Protein AF-A0A7C2WZW8-F1 (afdb_monomer)

Solvent-accessible surface area (backbone atoms only — not comparable to full-atom values): 4190 Å² total; per-residue (Å²): 129,88,80,81,66,89,86,75,52,73,75,56,57,74,72,44,52,73,68,54,48,52,50,51,51,50,52,50,52,52,44,50,52,54,52,50,54,56,52,52,52,50,57,52,48,54,51,50,51,51,51,51,50,47,51,53,50,51,52,51,49,55,54,49,50,56,58,66,74,73,114

Foldseek 3Di:
DPDQDDPDDPVNVVPDDPVRVVVNVVSNVVSVVVVVVVVVVVVVVVVVCVVVVVVVVVVVVVVVVVVVVVD

Radius of gyration: 25.19 Å; Cα contacts (8 Å, |Δi|>4): 9; chains: 1; bounding box: 66×20×56 Å

Secondary structure (DSSP, 8-state):
---S-----HHHHHHS-HHHHHHHHHHHHHHHHHHHHHHHHHHHHHHHHHHHHHHHHHHHHHHHHHHHT--

pLDDT: mean 76.14, std 11.34, range [41.91, 88.44]

Structure (mmCIF, N/CA/C/O backbone):
data_AF-A0A7C2WZW8-F1
#
_entry.id   AF-A0A7C2WZW8-F1
#
loop_
_atom_site.group_PDB
_atom_site.id
_atom_site.type_symbol
_atom_site.label_atom_id
_atom_site.label_alt_id
_atom_site.label_comp_id
_atom_site.label_asym_id
_atom_site.label_entity_id
_atom_site.label_seq_id
_atom_site.pdbx_PDB_ins_code
_atom_site.Cartn_x
_atom_site.Cartn_y
_atom_site.Cartn_z
_atom_site.occupancy
_atom_site.B_iso_or_equiv
_atom_site.auth_seq_id
_atom_site.auth_comp_id
_atom_site.auth_asym_id
_atom_site.auth_atom_id
_atom_site.pdbx_PDB_model_num
ATOM 1 N N . MET A 1 1 ? -5.632 -16.102 7.096 1.00 41.91 1 MET A N 1
ATOM 2 C CA . MET A 1 1 ? -6.031 -14.742 7.518 1.00 41.91 1 MET A CA 1
ATOM 3 C C . MET A 1 1 ? -7.238 -14.359 6.678 1.00 41.91 1 MET A C 1
ATOM 5 O O . MET A 1 1 ? -7.131 -14.489 5.466 1.00 41.91 1 MET A O 1
ATOM 9 N N . PRO A 1 2 ? -8.401 -14.042 7.271 1.00 43.06 2 PRO A N 1
ATOM 10 C CA . PRO A 1 2 ? -9.619 -13.814 6.501 1.00 43.06 2 PRO A CA 1
ATOM 11 C C . PRO A 1 2 ? -9.453 -12.573 5.616 1.00 43.06 2 PRO A C 1
ATOM 13 O O . PRO A 1 2 ? -8.946 -11.537 6.046 1.00 43.06 2 PRO A O 1
ATOM 16 N N . ASN A 1 3 ? -9.820 -12.725 4.349 1.00 49.19 3 ASN A N 1
ATOM 17 C CA . ASN A 1 3 ? -9.542 -11.781 3.277 1.00 49.19 3 ASN A CA 1
ATOM 18 C C . ASN A 1 3 ? -10.428 -10.525 3.378 1.00 49.19 3 ASN A C 1
ATOM 20 O O . ASN A 1 3 ? -11.531 -10.488 2.850 1.00 49.19 3 ASN A O 1
ATOM 24 N N . GLY A 1 4 ? -9.912 -9.488 4.040 1.00 56.06 4 GLY A N 1
ATOM 25 C CA . GLY A 1 4 ? -9.807 -8.116 3.516 1.00 56.06 4 GLY A CA 1
ATOM 26 C C . GLY A 1 4 ? -11.049 -7.268 3.214 1.00 56.06 4 GLY A C 1
ATOM 27 O O . GLY A 1 4 ? -10.860 -6.109 2.846 1.00 56.06 4 GLY A O 1
ATOM 28 N N . PHE A 1 5 ? -12.281 -7.754 3.353 1.00 57.28 5 PHE A N 1
ATOM 29 C CA . PHE A 1 5 ? -13.449 -6.884 3.203 1.00 57.28 5 PHE A CA 1
ATOM 30 C C . PHE A 1 5 ? -14.616 -7.362 4.064 1.00 57.28 5 PHE A C 1
ATOM 32 O O . PHE A 1 5 ? -15.187 -8.424 3.824 1.00 57.28 5 PHE A O 1
ATOM 39 N N . ILE A 1 6 ? -14.973 -6.569 5.074 1.00 65.25 6 ILE A N 1
ATOM 40 C CA . ILE A 1 6 ? -16.216 -6.765 5.815 1.00 65.25 6 ILE A CA 1
ATOM 41 C C . ILE A 1 6 ? -17.321 -6.192 4.924 1.00 65.25 6 ILE A C 1
ATOM 43 O O . ILE A 1 6 ? -17.511 -4.981 4.862 1.00 65.25 6 ILE A O 1
ATOM 47 N N . VAL A 1 7 ? -17.999 -7.052 4.161 1.00 64.94 7 VAL A N 1
ATOM 48 C CA . VAL A 1 7 ? -19.201 -6.655 3.416 1.00 64.94 7 VAL A CA 1
ATOM 49 C C . VAL A 1 7 ? -20.332 -6.548 4.434 1.00 64.94 7 VAL A C 1
ATOM 51 O O . VAL A 1 7 ? -20.913 -7.558 4.822 1.00 64.94 7 VAL A O 1
ATOM 54 N N . ILE A 1 8 ? -20.603 -5.338 4.914 1.00 69.88 8 ILE A N 1
ATOM 55 C CA . ILE A 1 8 ? -21.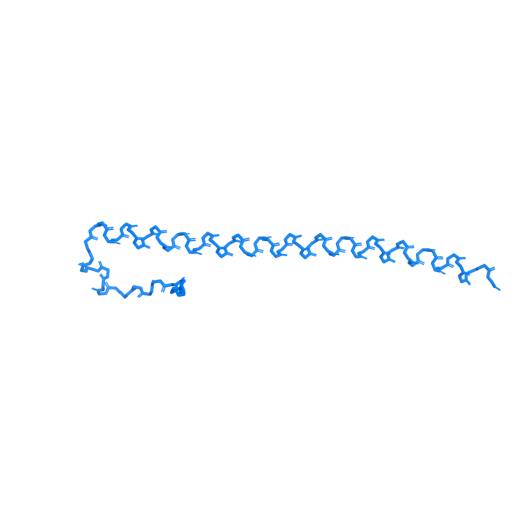718 -5.074 5.828 1.00 69.88 8 ILE A CA 1
ATOM 56 C C . ILE A 1 8 ? -22.931 -4.696 4.984 1.00 69.88 8 ILE A C 1
ATOM 58 O O . ILE A 1 8 ? -22.863 -3.749 4.202 1.00 69.88 8 ILE A O 1
ATOM 62 N N . ASN A 1 9 ? -24.034 -5.431 5.132 1.00 74.62 9 ASN A N 1
ATOM 63 C CA . ASN A 1 9 ? -25.316 -5.026 4.562 1.00 74.62 9 ASN A CA 1
ATOM 64 C C . ASN A 1 9 ? -25.972 -3.958 5.447 1.00 74.62 9 ASN A C 1
ATOM 66 O O . ASN A 1 9 ? -25.801 -3.957 6.664 1.00 74.62 9 ASN A O 1
ATOM 70 N N . GLU A 1 10 ? -26.802 -3.098 4.856 1.00 72.69 10 GLU A N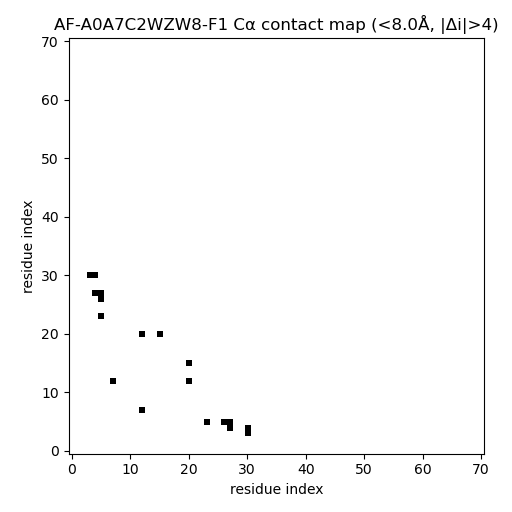 1
ATOM 71 C CA . GLU A 1 10 ? -27.551 -2.041 5.565 1.00 72.69 10 GLU A CA 1
ATOM 72 C C . GLU A 1 10 ? -28.295 -2.564 6.808 1.00 72.69 10 GLU A C 1
ATOM 74 O O . GLU A 1 10 ? -28.262 -1.957 7.875 1.00 72.69 10 GLU A O 1
ATOM 79 N N . LYS A 1 11 ? -28.870 -3.768 6.706 1.00 74.50 11 LYS A N 1
ATOM 80 C CA . LYS A 1 11 ? -29.611 -4.432 7.792 1.00 74.50 11 LYS A CA 1
ATOM 81 C C . LYS A 1 11 ? -28.735 -4.849 8.978 1.00 74.50 11 LYS A C 1
ATOM 83 O O . LYS A 1 11 ? -29.228 -4.918 10.103 1.00 74.50 11 LYS A O 1
ATOM 88 N N . ASP A 1 12 ? -27.463 -5.146 8.726 1.00 71.94 12 ASP A N 1
ATOM 89 C CA . ASP A 1 12 ? -26.493 -5.510 9.762 1.00 71.94 12 ASP A CA 1
ATOM 90 C C . ASP A 1 12 ? -25.927 -4.251 10.426 1.00 71.94 12 ASP A C 1
ATOM 92 O O . ASP A 1 12 ? -25.685 -4.233 11.631 1.00 71.94 12 ASP A O 1
ATOM 96 N N . TRP A 1 13 ? -25.806 -3.161 9.662 1.00 78.19 13 TRP A N 1
ATOM 97 C CA . TRP A 1 13 ? -25.416 -1.853 10.179 1.00 78.19 13 TRP A CA 1
ATOM 98 C C . TRP A 1 13 ? -26.458 -1.274 11.142 1.00 78.19 13 TRP A C 1
ATOM 100 O O . TRP A 1 13 ? -26.105 -0.803 12.225 1.00 78.19 13 TRP A O 1
ATOM 110 N N . GLU A 1 14 ? -27.746 -1.348 10.794 1.00 80.69 14 GLU A N 1
ATOM 111 C CA . GLU A 1 14 ? -28.848 -0.843 11.626 1.00 80.69 14 GLU A CA 1
ATOM 112 C C . GLU A 1 14 ? -28.920 -1.518 13.000 1.00 80.69 14 GLU A C 1
ATOM 114 O O . GLU A 1 14 ? -29.211 -0.852 13.993 1.00 80.69 14 GLU A O 1
ATOM 119 N N . LYS A 1 15 ? -28.593 -2.813 13.072 1.00 84.88 15 LYS A N 1
ATOM 120 C CA . LYS A 1 15 ? -28.616 -3.608 14.311 1.00 84.88 15 LYS A CA 1
ATOM 121 C C . LYS A 1 15 ? -27.294 -3.609 15.078 1.00 84.88 15 LYS A C 1
ATOM 123 O O . LYS A 1 15 ? -27.263 -4.092 16.208 1.00 84.88 15 LYS A O 1
ATOM 128 N N . ALA A 1 16 ? -26.217 -3.103 14.481 1.00 79.75 16 ALA A N 1
ATOM 129 C CA . ALA A 1 16 ? -24.907 -3.065 15.114 1.00 79.75 16 ALA A CA 1
ATOM 130 C C . ALA A 1 16 ? -24.882 -2.079 16.288 1.00 79.75 16 ALA A C 1
ATOM 132 O O . ALA A 1 16 ? -25.392 -0.957 16.193 1.00 79.75 16 ALA A O 1
ATOM 133 N N . THR A 1 17 ? -24.240 -2.487 17.383 1.00 85.94 17 THR A N 1
ATOM 134 C CA . THR A 1 17 ? -23.978 -1.589 18.511 1.00 85.94 17 THR A CA 1
ATOM 135 C C . THR A 1 17 ? -22.989 -0.487 18.099 1.00 85.94 17 THR A C 1
ATOM 137 O O . THR A 1 17 ? -22.239 -0.661 17.132 1.00 85.94 17 THR A O 1
ATOM 140 N N . PRO A 1 18 ? -22.948 0.656 18.809 1.00 83.88 18 PRO A N 1
ATOM 141 C CA . PRO A 1 18 ? -22.031 1.752 18.483 1.00 83.88 18 PRO A CA 1
ATOM 142 C C . PRO A 1 18 ? -20.566 1.297 18.407 1.00 83.88 18 PRO A C 1
ATOM 144 O O . PRO A 1 18 ? -19.863 1.615 17.455 1.00 83.88 18 PRO A O 1
ATOM 147 N N . GLU A 1 19 ? -20.144 0.451 19.346 1.00 82.44 19 GLU A N 1
ATOM 148 C CA . GLU A 1 19 ? -18.784 -0.099 19.412 1.00 82.44 19 GLU A CA 1
ATOM 149 C C . GLU A 1 19 ? -18.465 -1.017 18.223 1.00 82.44 19 GLU A C 1
ATOM 151 O O . GLU A 1 19 ? -17.356 -1.002 17.690 1.00 82.44 19 GLU A O 1
ATOM 156 N N . GLN A 1 20 ? -19.446 -1.801 17.765 1.00 81.94 20 GLN A N 1
ATOM 157 C CA . GLN A 1 20 ? -19.291 -2.635 16.574 1.00 81.94 20 GLN A CA 1
ATOM 158 C C . GLN A 1 20 ? -19.152 -1.775 15.316 1.00 81.94 20 GLN A C 1
ATOM 160 O O . GLN A 1 20 ? -18.297 -2.061 14.479 1.00 81.94 20 GLN A O 1
ATOM 165 N N . ARG A 1 21 ? -19.935 -0.694 15.200 1.00 82.50 21 ARG A N 1
ATOM 166 C CA . ARG A 1 21 ? -19.838 0.264 14.086 1.00 82.50 21 ARG A CA 1
ATOM 167 C C . ARG A 1 21 ? -18.473 0.941 14.033 1.00 82.50 21 ARG A C 1
ATOM 169 O O . ARG A 1 21 ? -17.879 0.995 12.958 1.00 82.50 21 ARG A O 1
ATOM 176 N N . ASP A 1 22 ? -17.947 1.376 15.172 1.00 85.94 22 ASP A N 1
ATOM 177 C CA . ASP A 1 22 ? -16.612 1.979 15.243 1.00 85.94 22 ASP A CA 1
ATOM 178 C C . ASP A 1 22 ? -15.523 0.987 14.829 1.00 85.94 22 ASP A C 1
ATOM 180 O O . ASP A 1 22 ? -14.623 1.326 14.054 1.00 85.94 22 ASP A O 1
ATOM 184 N N . TRP A 1 23 ? -15.635 -0.271 15.262 1.00 84.62 23 TRP A N 1
ATOM 185 C CA . TRP A 1 23 ? -14.707 -1.317 14.844 1.00 84.62 23 TRP A CA 1
ATOM 186 C C . TRP A 1 23 ? -14.797 -1.611 13.341 1.00 84.62 23 TRP A C 1
ATOM 188 O O . TRP A 1 23 ? -13.772 -1.773 12.675 1.00 84.62 23 TRP A O 1
ATOM 198 N N . TYR A 1 24 ? -16.005 -1.624 12.775 1.00 84.25 24 TYR A N 1
ATOM 199 C CA . TYR A 1 24 ? -16.216 -1.787 11.339 1.00 84.25 24 TYR A CA 1
ATOM 200 C C . TYR A 1 24 ? -15.613 -0.641 10.525 1.00 84.25 24 TYR A C 1
ATOM 202 O O . TYR A 1 24 ? -14.948 -0.892 9.514 1.00 84.25 24 TYR A O 1
ATOM 210 N N . ILE A 1 25 ? -15.785 0.603 10.977 1.00 85.88 25 ILE A N 1
ATOM 211 C CA . ILE A 1 25 ? -15.173 1.782 10.353 1.00 85.88 25 ILE A CA 1
ATOM 212 C C . ILE A 1 25 ? -13.649 1.670 10.420 1.00 85.88 25 ILE A C 1
ATOM 214 O O . ILE A 1 25 ? -12.979 1.785 9.391 1.00 85.88 25 ILE A O 1
ATOM 218 N N . TYR A 1 26 ? -13.099 1.383 11.602 1.00 87.94 26 TYR A N 1
ATOM 219 C CA . TYR A 1 26 ? -11.660 1.220 11.797 1.00 87.94 26 TYR A CA 1
ATOM 220 C C . TYR A 1 26 ? -11.080 0.135 10.883 1.00 87.94 26 TYR A C 1
ATOM 222 O O . TYR A 1 26 ? -10.103 0.373 10.17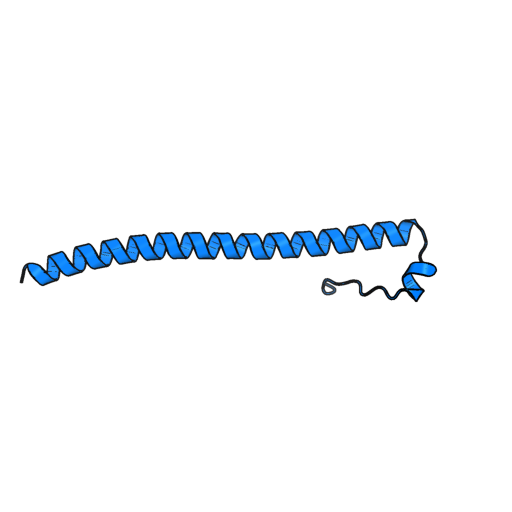1 1.00 87.94 26 TYR A O 1
ATOM 230 N N . SER A 1 27 ? -11.711 -1.040 10.858 1.00 84.44 27 SER A N 1
ATOM 231 C CA . SER A 1 27 ? -11.271 -2.172 10.044 1.00 84.44 27 SER A CA 1
ATOM 232 C C . SER A 1 27 ? -11.303 -1.837 8.550 1.00 84.44 27 SER A C 1
ATOM 234 O O . SER A 1 27 ? -10.345 -2.116 7.824 1.00 84.44 27 SER A O 1
ATOM 236 N N . THR A 1 28 ? -12.357 -1.152 8.098 1.00 85.69 28 THR A N 1
ATOM 237 C CA . THR A 1 28 ? -12.497 -0.718 6.701 1.00 85.69 28 THR A CA 1
ATOM 238 C C . THR A 1 28 ? -11.412 0.289 6.319 1.00 85.69 28 THR A C 1
ATOM 240 O O . THR A 1 28 ? -10.739 0.119 5.298 1.00 85.69 28 THR A O 1
ATOM 243 N N . LEU A 1 29 ? -11.170 1.300 7.160 1.00 86.94 29 LEU A N 1
ATOM 244 C CA . LEU A 1 29 ? -10.112 2.292 6.946 1.00 86.94 29 LEU A CA 1
ATOM 245 C C . LEU A 1 29 ? -8.720 1.646 6.924 1.00 86.94 29 LEU A C 1
ATOM 247 O O . LEU A 1 29 ? -7.894 1.963 6.065 1.00 86.94 29 LEU A O 1
ATOM 251 N N . GLN A 1 30 ? -8.455 0.700 7.825 1.00 88.44 30 GLN A N 1
ATOM 252 C CA . GLN A 1 30 ? -7.182 -0.017 7.882 1.00 88.44 30 GLN A CA 1
ATOM 253 C C . GLN A 1 30 ? -6.956 -0.902 6.646 1.00 88.44 30 GLN A C 1
ATOM 255 O O . GLN A 1 30 ? -5.842 -0.949 6.105 1.00 88.44 30 GLN A O 1
ATOM 260 N N . ALA A 1 31 ? -8.008 -1.566 6.158 1.00 83.81 31 ALA A N 1
ATOM 261 C CA . ALA A 1 31 ? -7.965 -2.345 4.926 1.00 83.81 31 ALA A CA 1
ATOM 262 C C . ALA A 1 31 ? -7.695 -1.449 3.702 1.00 83.81 31 ALA A C 1
ATOM 264 O O . ALA A 1 31 ? -6.852 -1.785 2.865 1.00 83.81 31 ALA A O 1
ATOM 265 N N . MET A 1 32 ? -8.338 -0.278 3.619 1.00 84.44 32 MET A N 1
ATOM 266 C CA . MET A 1 32 ? -8.081 0.705 2.559 1.00 84.44 32 MET A CA 1
ATOM 267 C C . MET A 1 32 ? -6.644 1.235 2.596 1.00 84.44 32 MET A C 1
ATOM 269 O O . MET A 1 32 ? -5.973 1.237 1.565 1.00 84.44 32 MET A O 1
ATOM 273 N N . ASN A 1 33 ? -6.135 1.608 3.773 1.00 86.06 33 ASN A N 1
ATOM 274 C CA . ASN A 1 33 ? -4.764 2.097 3.940 1.00 86.06 33 ASN A CA 1
ATOM 275 C C . ASN A 1 33 ? -3.723 1.048 3.511 1.00 86.06 33 ASN A C 1
ATOM 277 O O . ASN A 1 33 ? -2.765 1.351 2.803 1.00 86.06 33 ASN A O 1
ATOM 281 N N . SER A 1 34 ? -3.938 -0.218 3.879 1.00 83.81 34 SER A N 1
ATOM 282 C CA . SER A 1 34 ? -3.063 -1.327 3.473 1.00 83.81 34 SER A CA 1
ATOM 283 C C . SER A 1 34 ? -2.995 -1.486 1.950 1.00 83.81 34 SER A C 1
ATOM 285 O O . SER A 1 34 ? -1.918 -1.694 1.389 1.00 83.81 34 SER A O 1
ATOM 287 N N . ARG A 1 35 ? -4.137 -1.342 1.265 1.00 83.38 35 ARG A N 1
ATOM 288 C CA . ARG A 1 35 ? -4.216 -1.403 -0.203 1.00 83.38 35 ARG A CA 1
ATOM 289 C C . ARG A 1 35 ? -3.543 -0.202 -0.860 1.00 83.38 35 ARG A C 1
ATOM 291 O O . ARG A 1 35 ? -2.815 -0.386 -1.831 1.00 83.38 35 ARG A O 1
ATOM 298 N N . LEU A 1 36 ? -3.738 0.995 -0.311 1.00 85.25 36 LEU A N 1
ATOM 299 C CA . LEU A 1 36 ? -3.075 2.219 -0.764 1.00 85.25 36 LEU A CA 1
ATOM 300 C C . LEU A 1 36 ? -1.552 2.086 -0.694 1.00 85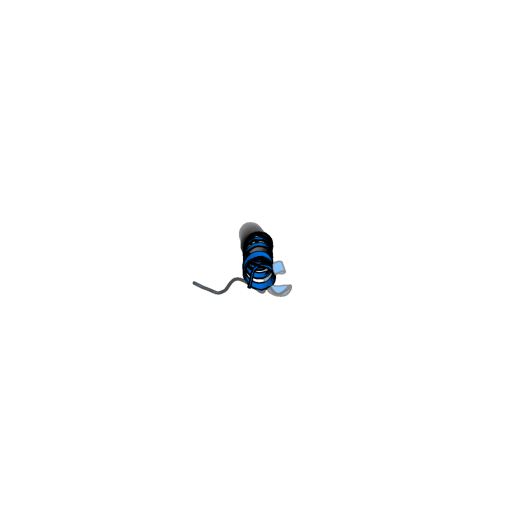.25 36 LEU A C 1
ATOM 302 O O . LEU A 1 36 ? -0.882 2.257 -1.708 1.00 85.25 36 LEU A O 1
ATOM 306 N N . LYS A 1 37 ? -1.008 1.643 0.445 1.00 82.94 37 LYS A N 1
ATOM 307 C CA . LYS A 1 37 ? 0.437 1.405 0.599 1.00 82.94 37 LYS A CA 1
ATOM 308 C C . LYS A 1 37 ? 0.982 0.373 -0.387 1.00 82.94 37 LYS A C 1
ATOM 310 O O . LYS A 1 37 ? 2.095 0.520 -0.889 1.00 82.94 37 LYS A O 1
ATOM 315 N N . ALA A 1 38 ? 0.219 -0.683 -0.671 1.00 79.25 38 ALA A N 1
ATOM 316 C CA . ALA A 1 38 ? 0.620 -1.690 -1.651 1.00 79.25 38 ALA A CA 1
ATOM 317 C C . ALA A 1 38 ? 0.678 -1.117 -3.080 1.00 79.25 38 ALA A C 1
ATOM 319 O O . ALA A 1 38 ? 1.592 -1.453 -3.836 1.00 79.25 38 ALA A O 1
ATOM 320 N N . LEU A 1 39 ? -0.263 -0.237 -3.437 1.00 78.75 39 LEU A N 1
ATOM 321 C CA . LEU A 1 39 ? -0.277 0.460 -4.726 1.00 78.75 39 LEU A CA 1
ATOM 322 C C . LEU A 1 39 ? 0.861 1.482 -4.834 1.00 78.75 39 LEU A C 1
ATOM 324 O O . LEU A 1 39 ? 1.572 1.495 -5.838 1.00 78.75 39 LEU A O 1
ATOM 328 N N . GLU A 1 40 ? 1.093 2.277 -3.789 1.00 79.31 40 GLU A N 1
ATOM 329 C CA . GLU A 1 40 ? 2.191 3.250 -3.740 1.00 79.31 40 GLU A CA 1
ATOM 330 C C . GLU A 1 40 ? 3.558 2.571 -3.866 1.00 79.31 40 GLU A C 1
ATOM 332 O O . G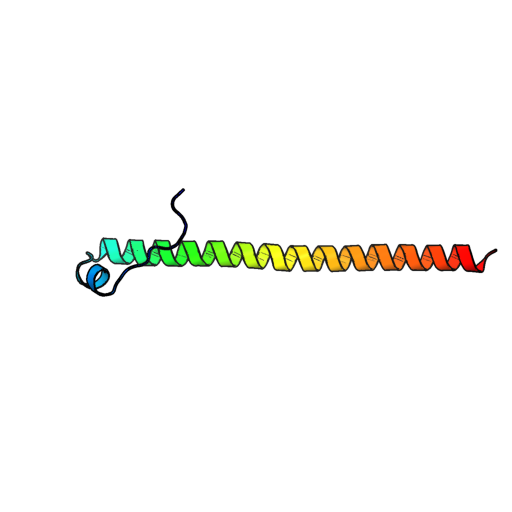LU A 1 40 ? 4.408 3.014 -4.639 1.00 79.31 40 GLU A O 1
ATOM 337 N N . LYS A 1 41 ? 3.761 1.444 -3.173 1.00 76.00 41 LYS A N 1
ATOM 338 C CA . LYS A 1 41 ? 5.020 0.692 -3.241 1.00 76.00 41 LYS A CA 1
ATOM 339 C C . LYS A 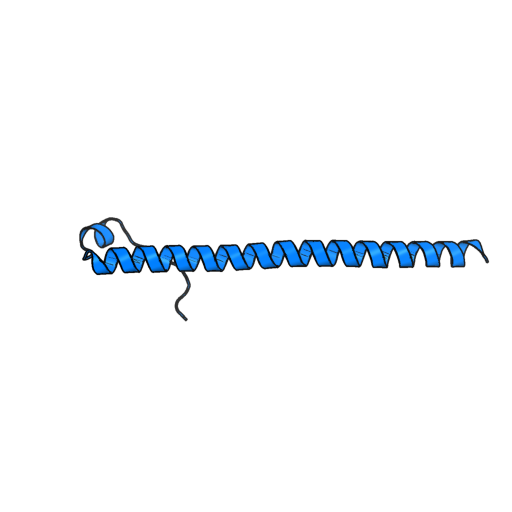1 41 ? 5.298 0.151 -4.645 1.00 76.00 41 LYS A C 1
ATOM 341 O O . LYS A 1 41 ? 6.445 0.198 -5.084 1.00 76.00 41 LYS A O 1
ATOM 346 N N . LYS A 1 42 ? 4.273 -0.333 -5.357 1.00 74.38 42 LYS A N 1
ATOM 347 C CA . LYS A 1 42 ? 4.414 -0.779 -6.753 1.00 74.38 42 LYS A CA 1
ATOM 348 C C . LYS A 1 42 ? 4.754 0.380 -7.684 1.00 74.38 42 LYS A C 1
ATOM 350 O O . LYS A 1 42 ? 5.714 0.281 -8.434 1.00 74.38 42 LYS A O 1
ATOM 355 N N . ALA A 1 43 ? 4.038 1.498 -7.573 1.00 72.88 43 ALA A N 1
ATOM 356 C CA . ALA A 1 43 ? 4.276 2.662 -8.421 1.00 72.88 43 ALA A CA 1
ATOM 357 C C . ALA A 1 43 ? 5.687 3.252 -8.240 1.00 72.88 43 ALA A C 1
ATOM 359 O O . ALA A 1 43 ? 6.311 3.680 -9.211 1.00 72.88 43 ALA A O 1
ATOM 360 N N . LEU A 1 44 ? 6.206 3.266 -7.008 1.00 75.06 44 LEU A N 1
ATOM 361 C CA . LEU A 1 44 ? 7.575 3.707 -6.734 1.00 75.06 44 LEU A CA 1
ATOM 362 C C . LEU A 1 44 ? 8.612 2.717 -7.269 1.00 75.06 44 LEU A C 1
ATOM 364 O O . LEU A 1 44 ? 9.594 3.140 -7.875 1.00 75.06 44 LEU A O 1
ATOM 368 N N . PHE A 1 45 ? 8.387 1.415 -7.087 1.00 76.44 45 PHE A N 1
ATOM 369 C CA . PHE A 1 45 ? 9.286 0.385 -7.599 1.00 76.44 45 PHE A CA 1
ATOM 370 C C . PHE A 1 45 ? 9.367 0.410 -9.129 1.00 76.44 45 PHE A C 1
ATOM 372 O O . PHE A 1 45 ? 10.465 0.467 -9.675 1.00 76.44 45 PHE A O 1
ATOM 379 N N . ASP A 1 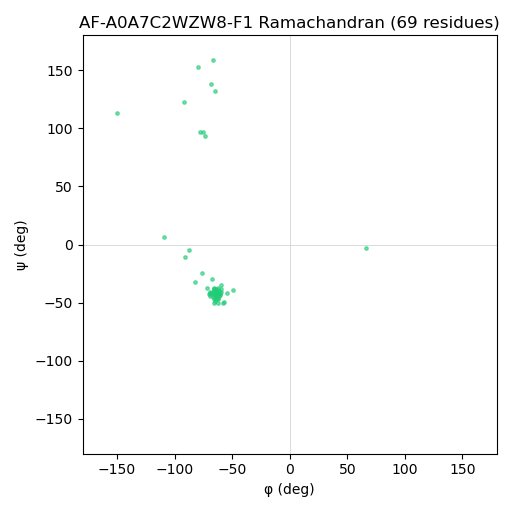46 ? 8.225 0.482 -9.816 1.00 75.94 46 ASP A N 1
ATOM 380 C CA . ASP A 1 46 ? 8.171 0.538 -11.279 1.00 75.94 46 ASP A CA 1
ATOM 381 C C . ASP A 1 46 ? 8.880 1.790 -11.819 1.00 75.94 46 ASP A C 1
ATOM 383 O O . ASP A 1 46 ? 9.640 1.706 -12.783 1.00 75.94 46 ASP A O 1
ATOM 387 N N . LYS A 1 47 ? 8.717 2.948 -11.160 1.00 77.00 47 LYS A N 1
ATOM 388 C CA . LYS A 1 47 ? 9.427 4.184 -11.534 1.00 77.00 47 LYS A CA 1
ATOM 389 C C . LYS A 1 47 ? 10.939 4.085 -11.334 1.00 77.00 47 LYS A C 1
ATOM 391 O O . LYS A 1 47 ? 11.691 4.532 -12.197 1.00 77.00 47 LYS A O 1
ATOM 396 N N . VAL A 1 48 ? 11.394 3.507 -10.223 1.00 80.75 48 VAL A N 1
ATOM 397 C CA . VAL A 1 48 ? 12.829 3.342 -9.941 1.00 80.75 48 VAL A CA 1
ATOM 398 C C . VAL A 1 48 ? 13.457 2.327 -10.897 1.00 80.75 48 VAL A C 1
ATOM 400 O O . VAL A 1 48 ? 14.527 2.590 -11.444 1.00 80.75 48 VAL A O 1
ATOM 403 N N . CYS A 1 49 ? 12.782 1.209 -11.167 1.00 77.81 49 CYS A N 1
ATOM 404 C CA . CYS A 1 49 ? 13.233 0.219 -12.142 1.00 77.81 49 CYS A CA 1
ATOM 405 C C . CYS A 1 49 ? 13.265 0.781 -13.567 1.00 77.81 49 CYS A C 1
ATOM 407 O O . CYS A 1 49 ? 14.232 0.534 -14.282 1.00 77.81 49 CYS A O 1
ATOM 409 N N . ALA A 1 50 ? 12.270 1.577 -13.972 1.00 77.94 50 ALA A N 1
ATOM 410 C CA . ALA A 1 50 ? 12.273 2.243 -15.274 1.00 77.94 50 ALA A CA 1
ATOM 411 C C . ALA A 1 50 ? 13.418 3.261 -15.397 1.00 77.94 50 ALA A C 1
ATOM 413 O O . ALA A 1 50 ? 14.083 3.318 -16.429 1.00 77.94 50 ALA A O 1
ATOM 414 N N . PHE A 1 51 ? 13.697 4.026 -14.336 1.00 83.69 51 PHE A N 1
ATOM 415 C CA . PHE A 1 51 ? 14.805 4.980 -14.318 1.00 83.69 51 PHE A CA 1
ATOM 416 C C . PHE A 1 51 ? 16.167 4.276 -14.398 1.00 83.69 51 PHE A C 1
ATOM 418 O O . PHE A 1 51 ? 16.981 4.600 -15.260 1.00 83.69 51 PHE A O 1
ATOM 425 N N . LEU A 1 52 ? 16.401 3.265 -13.556 1.00 83.44 52 LEU A N 1
ATOM 426 C CA . LEU A 1 52 ? 17.649 2.497 -13.558 1.00 83.44 52 LEU A CA 1
ATOM 427 C C . LEU A 1 52 ? 17.841 1.710 -14.860 1.00 83.44 52 LEU A C 1
ATOM 429 O O . LEU A 1 52 ? 18.943 1.695 -15.404 1.00 83.44 52 LEU A O 1
ATOM 433 N N . GLY A 1 53 ? 16.775 1.103 -15.387 1.00 81.31 53 GLY A N 1
ATOM 434 C CA . GLY A 1 53 ? 16.793 0.411 -16.674 1.00 81.31 53 GLY A CA 1
ATOM 435 C C . GLY A 1 53 ? 17.095 1.356 -17.838 1.00 81.31 53 GLY A C 1
ATOM 436 O O . GLY A 1 53 ? 17.895 1.017 -18.706 1.00 81.31 53 GLY A O 1
ATOM 437 N N . GLY A 1 54 ? 16.531 2.568 -17.824 1.00 84.12 54 GLY A N 1
ATOM 438 C CA . GLY A 1 54 ? 16.829 3.608 -18.809 1.00 84.12 54 GLY A CA 1
ATOM 439 C C . GLY A 1 54 ? 18.280 4.089 -18.750 1.00 84.12 54 GLY A C 1
ATOM 440 O O . GLY A 1 54 ? 18.926 4.205 -19.789 1.00 84.12 54 GLY A O 1
ATOM 441 N N . VAL A 1 55 ? 18.826 4.310 -17.549 1.00 86.38 55 VAL A N 1
ATOM 442 C CA . VAL A 1 55 ? 20.231 4.714 -17.368 1.00 86.38 55 VAL A CA 1
ATOM 443 C C . VAL A 1 55 ? 21.184 3.608 -17.826 1.00 86.38 55 VAL A C 1
ATOM 445 O O . VAL A 1 55 ? 22.092 3.872 -18.611 1.00 86.38 55 VAL A O 1
ATOM 448 N N . LEU A 1 56 ? 20.965 2.361 -17.398 1.00 84.81 56 LEU A N 1
ATOM 449 C CA . LEU A 1 56 ? 21.794 1.222 -17.804 1.00 84.81 56 LEU A CA 1
ATOM 450 C C . LEU A 1 56 ? 21.701 0.955 -19.311 1.00 84.81 56 LEU A C 1
ATOM 452 O O . LEU A 1 56 ? 22.725 0.739 -19.954 1.00 84.81 56 LEU A O 1
ATOM 456 N N . GLY A 1 57 ? 20.497 1.024 -19.885 1.00 82.25 57 GLY A N 1
ATOM 457 C CA . GLY A 1 57 ? 20.279 0.873 -21.322 1.00 82.25 57 GLY A CA 1
ATOM 458 C C . GLY A 1 57 ? 20.935 1.988 -22.137 1.00 82.25 57 GLY A C 1
ATOM 459 O O . GLY A 1 57 ? 21.585 1.709 -23.141 1.00 82.25 57 GLY A O 1
ATOM 460 N N . GLY A 1 58 ? 20.839 3.239 -21.679 1.00 83.25 58 GLY A N 1
ATOM 461 C CA . GLY A 1 58 ? 21.484 4.385 -22.321 1.00 83.25 58 GLY A CA 1
ATOM 462 C C . GLY A 1 58 ? 23.012 4.304 -22.286 1.00 83.25 58 GLY A C 1
ATOM 463 O O . GLY A 1 58 ? 23.664 4.534 -23.304 1.00 83.25 58 GLY A O 1
ATOM 464 N N . VAL A 1 59 ? 23.591 3.912 -21.146 1.00 82.31 59 VAL A N 1
ATOM 465 C CA . VAL A 1 59 ? 25.045 3.716 -21.006 1.00 82.31 59 VAL A CA 1
ATOM 466 C C . VAL A 1 59 ? 25.528 2.544 -21.866 1.00 82.31 59 VAL A C 1
ATOM 468 O O . VAL A 1 59 ? 26.512 2.684 -22.593 1.00 82.31 59 VAL A O 1
ATOM 471 N N . ALA A 1 60 ? 24.818 1.412 -21.851 1.00 81.69 60 ALA A N 1
ATOM 472 C CA . ALA A 1 60 ? 25.150 0.254 -22.677 1.00 81.69 60 ALA A CA 1
ATOM 473 C C . ALA A 1 60 ? 25.068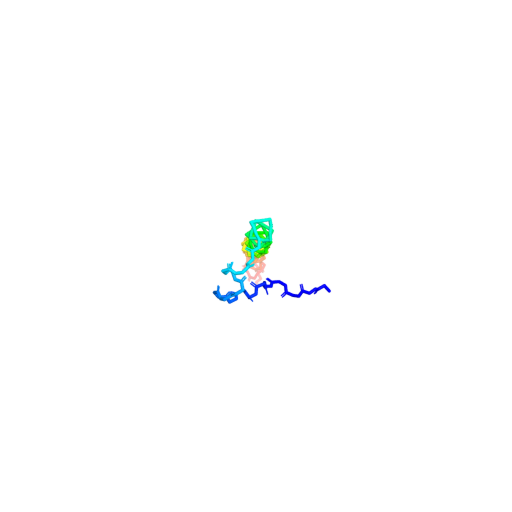 0.572 -24.180 1.00 81.69 60 ALA A C 1
ATOM 475 O O . ALA A 1 60 ? 25.972 0.209 -24.932 1.00 81.69 60 ALA A O 1
ATOM 476 N N . ALA A 1 61 ? 24.038 1.303 -24.618 1.00 82.06 61 ALA A N 1
ATOM 477 C CA . ALA A 1 61 ? 23.897 1.739 -26.005 1.00 82.06 61 ALA A CA 1
ATOM 478 C C . ALA A 1 61 ? 25.020 2.702 -26.422 1.00 82.06 61 ALA A C 1
ATOM 480 O O . ALA A 1 61 ? 25.608 2.534 -27.488 1.00 82.06 61 ALA A O 1
ATOM 481 N N . ALA A 1 62 ? 25.383 3.669 -25.574 1.00 80.44 62 ALA A N 1
ATOM 482 C CA . ALA A 1 62 ? 26.466 4.610 -25.863 1.00 80.44 62 ALA A CA 1
ATOM 483 C C . ALA A 1 62 ? 27.840 3.919 -25.973 1.00 80.44 62 ALA A C 1
ATOM 485 O O . ALA A 1 62 ? 28.629 4.241 -26.865 1.00 80.44 62 ALA A O 1
ATOM 486 N N . CYS A 1 63 ? 28.124 2.943 -25.104 1.00 79.31 63 CYS A N 1
ATOM 487 C CA . CYS A 1 63 ? 29.342 2.133 -25.185 1.00 79.31 63 CYS A CA 1
ATOM 488 C C . CYS A 1 63 ? 29.338 1.192 -26.400 1.00 79.31 63 CYS A C 1
ATOM 490 O O . CYS A 1 63 ? 30.360 1.076 -27.074 1.00 79.31 63 CYS A O 1
ATOM 492 N N . GLY A 1 64 ? 28.199 0.571 -26.719 1.00 77.50 64 GLY A N 1
ATOM 493 C CA . GLY A 1 64 ? 28.049 -0.304 -27.885 1.00 77.50 64 GLY A CA 1
ATOM 494 C C . GLY A 1 64 ? 28.209 0.434 -29.216 1.00 77.50 64 GLY A C 1
ATOM 495 O O . GLY A 1 64 ? 28.910 -0.049 -30.101 1.00 77.50 64 GLY A O 1
ATOM 496 N N . ILE A 1 65 ? 27.648 1.641 -29.341 1.00 70.88 65 ILE A N 1
ATOM 497 C CA . ILE A 1 65 ? 27.807 2.484 -30.538 1.00 70.88 65 ILE A CA 1
ATOM 498 C C . ILE A 1 65 ? 29.267 2.933 -30.698 1.00 70.88 65 ILE A C 1
ATOM 500 O O . ILE A 1 65 ? 29.789 2.922 -31.811 1.00 70.88 65 ILE A O 1
ATOM 504 N N . LYS A 1 66 ? 29.969 3.258 -29.602 1.00 61.25 66 LYS A N 1
ATOM 505 C CA . LYS A 1 66 ? 31.410 3.570 -29.649 1.00 61.25 66 LYS A CA 1
ATOM 506 C C . LYS A 1 66 ? 32.271 2.380 -30.083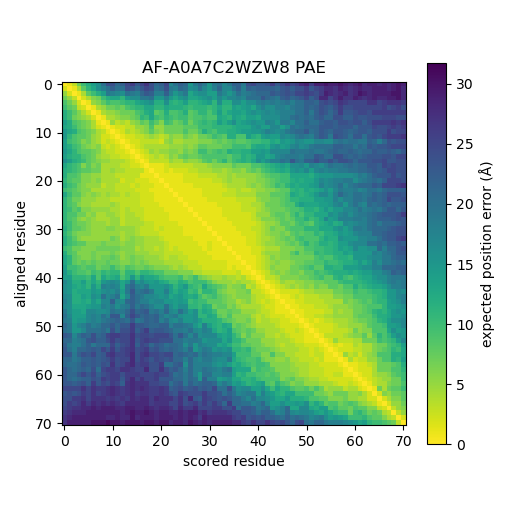 1.00 61.25 66 LYS A C 1
ATOM 508 O O . LYS A 1 66 ? 33.227 2.586 -30.821 1.00 61.25 66 LYS A O 1
ATOM 513 N N . LEU A 1 67 ? 31.941 1.164 -29.648 1.00 60.88 67 LEU A N 1
ATOM 514 C CA . LEU A 1 67 ? 32.648 -0.057 -30.055 1.00 60.88 67 LEU A CA 1
ATOM 515 C C . LEU A 1 67 ? 32.350 -0.445 -31.511 1.00 60.88 67 LEU A C 1
ATOM 517 O O . LEU A 1 67 ? 33.254 -0.865 -32.222 1.00 60.88 67 LEU A O 1
ATOM 521 N N . SER A 1 68 ? 31.109 -0.261 -31.971 1.00 57.66 68 SER A N 1
ATOM 522 C CA . SER A 1 68 ? 30.703 -0.562 -33.351 1.00 57.66 68 SER A CA 1
ATOM 523 C C . SER A 1 68 ? 31.166 0.479 -34.375 1.00 57.66 68 SER A C 1
ATOM 525 O O . SER A 1 68 ? 31.270 0.146 -35.547 1.00 57.66 68 SER A O 1
ATOM 527 N N . SER A 1 69 ? 31.411 1.727 -33.967 1.00 54.66 69 SER A N 1
ATOM 528 C CA . SER A 1 69 ? 31.892 2.803 -34.849 1.00 54.66 69 SER A CA 1
ATOM 529 C C . SER A 1 69 ? 33.425 2.853 -34.975 1.00 54.66 69 SER A C 1
ATOM 531 O O . SER A 1 69 ? 33.935 3.702 -35.704 1.00 54.66 69 SER A O 1
ATOM 533 N N . GLY A 1 70 ? 34.154 2.016 -34.226 1.00 54.84 70 GLY A N 1
ATOM 534 C CA . GLY A 1 70 ? 35.621 1.974 -34.191 1.00 54.84 70 GLY A CA 1
ATOM 535 C C . GLY A 1 70 ? 36.256 0.741 -34.847 1.00 54.84 70 GLY A C 1
ATOM 536 O O . GLY A 1 70 ? 37.470 0.581 -34.728 1.00 54.84 70 GLY A O 1
ATOM 537 N N . SER A 1 71 ? 35.464 -0.118 -35.500 1.00 46.12 71 SER A N 1
ATOM 538 C CA . SER A 1 71 ? 35.920 -1.236 -36.344 1.00 46.12 71 SER A CA 1
ATOM 539 C C . SER A 1 71 ? 35.565 -0.983 -37.800 1.00 46.12 71 SER A C 1
ATOM 541 O O . SER A 1 71 ? 36.238 -1.618 -38.640 1.00 46.12 71 SER A O 1
#

Sequence (71 aa):
MPNGFIVINEKDWEKATPEQRDWYIYSTLQAMNSRLKALEKKALFDKVCAFLGGVLGGVAAACGIKLSSGS

Mean predicted aligned error: 12.48 Å